Protein AF-A0A0E3WT80-F1 (afdb_monomer_lite)

pLDDT: mean 70.71, std 23.38, range [25.75, 96.94]

Organism: NCBI:txid1434110

Secondary structure (DSSP, 8-state):
-B-TTSS-BEEEEEEEE--SSGGG-EEEEEEEETTTTEEEEEEE-GGGEEE-SSSSEEEETTEEEESSEEEEEE-TTSS-EEEEEEEES------BTTB-STTGGGGGSTT-S--EEEEEEEEEEEEEEEETTEEEE-TTEEEEEEEES----PSTTSPPPPPSSS-EEEEEE--

Radius of gyration: 16.68 Å; chains: 1; bounding box: 36×35×47 Å

Foldseek 3Di:
DAAPVNLWFKKKKWWWDDDPPNVPTWTWIWMATPNVRDIDIATAHVVQWDADQPAGWIGHNPKIDHLQWIWDFGCPDPKTKTWTKGWAPFDADDCDPQQNDPCGPCVPPPDDFWDWRFGGAKTAMAIWMATPNDIDGRHRHMWGWIWGGPFPSDPPPDGTDDDPDDITMTMIGDD

Structure (mmCIF, N/CA/C/O backbone):
data_AF-A0A0E3WT80-F1
#
_entry.id   AF-A0A0E3WT80-F1
#
loop_
_atom_site.group_PDB
_atom_site.id
_atom_site.type_symbol
_atom_site.label_atom_id
_atom_site.label_alt_id
_atom_site.label_comp_id
_atom_site.label_asym_id
_atom_site.label_entity_id
_atom_site.label_seq_id
_atom_site.pdbx_PDB_ins_code
_atom_site.Cartn_x
_atom_site.Cartn_y
_atom_site.Cartn_z
_atom_site.occupancy
_atom_site.B_iso_or_equiv
_atom_site.auth_seq_id
_atom_site.auth_comp_id
_atom_site.auth_asym_id
_atom_site.auth_atom_id
_atom_site.pdbx_PDB_model_num
ATOM 1 N N . MET A 1 1 ? -9.911 -1.580 -0.836 1.00 88.44 1 MET A N 1
ATOM 2 C CA . MET A 1 1 ? -10.307 -2.555 0.201 1.00 88.44 1 MET A CA 1
ATOM 3 C C . MET A 1 1 ? -11.443 -1.990 1.027 1.00 88.44 1 MET A C 1
ATOM 5 O O . MET A 1 1 ? -11.384 -0.816 1.377 1.00 88.44 1 MET A O 1
ATOM 9 N N . VAL A 1 2 ? -12.426 -2.817 1.360 1.00 90.81 2 VAL A N 1
ATOM 10 C CA . VAL A 1 2 ? -13.570 -2.480 2.220 1.00 90.81 2 VAL A CA 1
ATOM 11 C C . VAL A 1 2 ? -13.641 -3.443 3.396 1.00 90.81 2 VAL A C 1
ATOM 13 O O . VAL A 1 2 ? -13.289 -4.613 3.248 1.00 90.81 2 VAL A O 1
ATOM 16 N N . ASP A 1 3 ? -14.081 -2.967 4.558 1.00 90.00 3 ASP A N 1
ATOM 17 C CA . ASP A 1 3 ? -14.377 -3.832 5.701 1.00 90.00 3 ASP A CA 1
ATOM 18 C C . ASP A 1 3 ? -15.660 -4.647 5.479 1.00 90.00 3 ASP A C 1
ATOM 20 O O . ASP A 1 3 ? -16.466 -4.354 4.599 1.00 90.00 3 ASP A O 1
ATOM 24 N N . ARG A 1 4 ? -15.894 -5.663 6.319 1.00 89.50 4 ARG A N 1
ATOM 25 C CA . ARG A 1 4 ? -17.093 -6.518 6.233 1.00 89.50 4 ARG A CA 1
ATOM 26 C C . ARG A 1 4 ? -18.413 -5.739 6.313 1.00 89.50 4 ARG A C 1
ATOM 28 O O . ARG A 1 4 ? -19.436 -6.219 5.837 1.00 89.50 4 ARG A O 1
ATOM 35 N N . SER A 1 5 ? -18.409 -4.588 6.985 1.00 88.56 5 SER A N 1
ATOM 36 C CA . SER A 1 5 ? -19.601 -3.753 7.150 1.00 88.56 5 SER A CA 1
ATOM 37 C C . SER A 1 5 ? -19.814 -2.744 6.020 1.00 88.56 5 SER A C 1
ATOM 39 O O . SER A 1 5 ? -20.826 -2.046 6.045 1.00 88.56 5 SER A O 1
ATOM 41 N N . GLU A 1 6 ? -18.868 -2.655 5.077 1.00 85.88 6 GLU A N 1
ATOM 42 C CA . GLU A 1 6 ? -18.814 -1.684 3.975 1.00 85.88 6 GLU A CA 1
ATOM 43 C C . GLU A 1 6 ? -18.839 -0.213 4.434 1.00 85.88 6 GLU A C 1
ATOM 45 O O . GLU A 1 6 ? -19.093 0.707 3.658 1.00 85.88 6 GLU A O 1
ATOM 50 N N . LYS A 1 7 ? -18.548 0.044 5.714 1.00 88.56 7 LYS A N 1
ATOM 51 C CA . LYS A 1 7 ? -18.511 1.396 6.292 1.00 88.56 7 LYS A CA 1
ATOM 52 C C . LYS A 1 7 ? -17.134 2.028 6.195 1.00 88.56 7 LYS A C 1
ATOM 54 O O . LYS A 1 7 ? -17.022 3.252 6.277 1.00 88.56 7 LYS A O 1
ATOM 59 N N . ASN A 1 8 ? -16.090 1.214 6.083 1.00 89.88 8 ASN A N 1
ATOM 60 C CA . ASN A 1 8 ? -14.712 1.663 5.993 1.00 89.88 8 ASN A CA 1
ATOM 61 C C . ASN A 1 8 ? -14.129 1.189 4.666 1.00 89.88 8 ASN A C 1
ATOM 63 O O . ASN A 1 8 ? -14.096 -0.008 4.390 1.00 89.88 8 ASN A O 1
ATOM 67 N N . SER A 1 9 ? -13.650 2.135 3.861 1.00 91.44 9 SER A N 1
ATOM 68 C CA . SER A 1 9 ? -13.055 1.857 2.559 1.00 91.44 9 SER A CA 1
ATOM 69 C C . SER A 1 9 ? -11.748 2.619 2.406 1.00 91.44 9 SER A C 1
ATOM 71 O O . SER A 1 9 ? -11.681 3.829 2.645 1.00 91.44 9 SER A O 1
ATOM 73 N N . TYR A 1 10 ? -10.709 1.887 2.016 1.00 92.38 10 TYR A N 1
ATOM 74 C CA . TYR A 1 10 ? -9.355 2.388 1.845 1.00 92.38 10 TYR A CA 1
ATOM 75 C C . TYR A 1 10 ? -8.802 1.975 0.486 1.00 92.38 10 TYR A C 1
ATOM 77 O O . TYR A 1 10 ? -8.914 0.813 0.084 1.00 92.38 10 TYR A O 1
ATOM 85 N N . ALA A 1 11 ? -8.137 2.905 -0.187 1.00 91.69 11 ALA A N 1
ATOM 86 C CA . ALA A 1 11 ? -7.347 2.634 -1.378 1.00 91.69 11 ALA A CA 1
ATOM 87 C C . ALA A 1 11 ? -5.884 2.985 -1.116 1.00 91.69 11 ALA A C 1
ATOM 89 O O . ALA A 1 11 ? -5.577 4.040 -0.561 1.00 91.69 11 ALA A O 1
ATOM 90 N N . VAL A 1 12 ? -4.985 2.089 -1.510 1.00 91.81 12 VAL A N 1
ATOM 91 C CA . VAL A 1 12 ? -3.542 2.255 -1.339 1.00 91.81 12 VAL A CA 1
ATOM 92 C C . VAL A 1 12 ? -2.899 2.191 -2.709 1.00 91.81 12 VAL A C 1
ATOM 94 O O . VAL A 1 12 ? -3.160 1.273 -3.473 1.00 91.81 12 VAL A O 1
ATOM 97 N N . ILE A 1 13 ? -2.088 3.179 -3.053 1.00 90.12 13 ILE A N 1
ATOM 98 C CA . ILE A 1 13 ? -1.537 3.328 -4.396 1.00 90.12 13 ILE A CA 1
ATOM 99 C C . ILE A 1 13 ? -0.031 3.561 -4.261 1.00 90.12 13 ILE A C 1
ATOM 101 O O . ILE A 1 13 ? 0.395 4.708 -4.085 1.00 90.12 13 ILE A O 1
ATOM 105 N N . PRO A 1 14 ? 0.795 2.503 -4.253 1.00 89.00 14 PRO A N 1
ATOM 106 C CA . PRO A 1 14 ? 2.230 2.657 -4.393 1.00 89.00 14 PRO A CA 1
ATOM 107 C C . PRO A 1 14 ? 2.595 2.929 -5.855 1.00 89.00 14 PRO A C 1
ATOM 109 O O . PRO A 1 14 ? 2.013 2.372 -6.783 1.00 89.00 14 PRO A O 1
ATOM 112 N N . GLY A 1 15 ? 3.588 3.777 -6.089 1.00 85.44 15 GLY A N 1
ATOM 113 C CA . GLY A 1 15 ? 3.966 4.138 -7.447 1.00 85.44 15 GLY A CA 1
ATOM 114 C C . GLY A 1 15 ? 5.297 4.856 -7.545 1.00 85.44 15 GLY A C 1
ATOM 115 O O . GLY A 1 15 ? 5.979 5.122 -6.553 1.00 85.44 15 GLY A O 1
ATOM 116 N N . VAL A 1 16 ? 5.669 5.162 -8.783 1.00 83.19 16 VAL A N 1
ATOM 117 C CA . VAL A 1 16 ? 6.871 5.917 -9.121 1.00 83.19 16 VAL A CA 1
ATOM 118 C C . VAL A 1 16 ? 6.492 7.023 -10.091 1.00 83.19 16 VAL A C 1
ATOM 120 O O . VAL A 1 16 ? 6.078 6.779 -11.226 1.00 83.19 16 VAL A O 1
ATOM 123 N N . SER A 1 17 ? 6.686 8.261 -9.656 1.00 80.69 17 SER A N 1
ATOM 124 C CA . SER A 1 17 ? 6.546 9.430 -10.509 1.00 80.69 17 SER A CA 1
ATOM 125 C C . SER A 1 17 ? 7.883 9.703 -11.186 1.00 80.69 17 SER A C 1
ATOM 127 O O . SER A 1 17 ? 8.829 10.167 -10.550 1.00 80.69 17 SER A O 1
ATOM 129 N N . THR A 1 18 ? 7.979 9.381 -12.476 1.00 73.12 18 THR A N 1
ATOM 130 C CA . THR A 1 18 ? 9.141 9.716 -13.306 1.00 73.12 18 THR A CA 1
ATOM 131 C C . THR A 1 18 ? 8.839 10.963 -14.120 1.00 73.12 18 THR A C 1
ATOM 133 O O . THR A 1 18 ? 7.952 10.953 -14.976 1.00 73.12 18 THR A O 1
ATOM 136 N N . VAL A 1 19 ? 9.594 12.029 -13.891 1.00 74.31 19 VAL A N 1
ATOM 137 C CA . VAL A 1 19 ? 9.520 13.257 -14.690 1.00 74.31 19 VAL A CA 1
ATOM 138 C C . VAL A 1 19 ? 10.822 13.438 -15.470 1.00 74.31 19 VAL A C 1
ATOM 140 O O . VAL A 1 19 ? 11.838 12.837 -15.135 1.00 74.31 19 VAL A O 1
ATOM 143 N N . LYS A 1 20 ? 10.808 14.261 -16.532 1.00 64.88 20 LYS A N 1
ATOM 144 C CA . LYS A 1 20 ? 12.000 14.499 -17.382 1.00 64.88 20 LYS A CA 1
ATOM 145 C C . LYS A 1 20 ? 13.235 14.934 -16.580 1.00 64.88 20 LYS A C 1
ATOM 147 O O . LYS A 1 20 ? 14.361 14.685 -16.991 1.00 64.88 20 LYS A O 1
ATOM 152 N N . ASP A 1 21 ? 12.998 15.590 -15.452 1.00 72.88 21 ASP A N 1
ATOM 153 C CA . ASP A 1 21 ? 14.004 15.982 -14.477 1.00 72.88 21 ASP A CA 1
ATOM 154 C C . ASP A 1 21 ? 14.197 14.855 -13.447 1.00 72.88 21 ASP A C 1
ATOM 156 O O . ASP A 1 21 ? 13.346 14.630 -12.583 1.00 72.88 21 ASP A O 1
ATOM 160 N N . GLN A 1 22 ? 15.308 14.120 -13.541 1.00 62.97 22 GLN A N 1
ATOM 161 C CA . GLN A 1 22 ? 15.566 12.971 -12.664 1.00 62.97 22 GLN A CA 1
ATOM 162 C C . GLN A 1 22 ? 15.574 13.358 -11.177 1.00 62.97 22 GLN A C 1
ATOM 164 O O . GLN A 1 22 ? 15.127 12.567 -10.354 1.00 62.97 22 GLN A O 1
ATOM 169 N N . LEU A 1 23 ? 15.964 14.593 -10.837 1.00 68.12 23 LEU A N 1
ATOM 170 C CA . LEU A 1 23 ? 15.979 15.093 -9.455 1.00 68.12 23 LEU A CA 1
ATOM 171 C C . LEU A 1 23 ? 14.578 15.322 -8.872 1.00 68.12 23 LEU A C 1
ATOM 173 O O . LEU A 1 23 ? 14.425 15.468 -7.663 1.00 68.12 23 LEU A O 1
ATOM 177 N N . LYS A 1 24 ? 13.549 15.370 -9.720 1.00 75.12 24 LYS A N 1
ATOM 178 C CA . LYS A 1 24 ? 12.143 15.499 -9.308 1.00 75.12 24 LYS A CA 1
ATOM 179 C C . LYS A 1 24 ? 11.398 14.166 -9.335 1.00 75.12 24 LYS A C 1
ATOM 181 O O . LYS A 1 24 ? 10.233 14.109 -8.929 1.00 75.12 24 LYS A O 1
ATOM 186 N N . SER A 1 25 ? 12.047 13.111 -9.822 1.00 81.81 25 SER A N 1
ATOM 187 C CA . SER A 1 25 ? 11.471 11.773 -9.810 1.00 81.81 25 SER A CA 1
ATOM 188 C C . SER A 1 25 ? 11.486 11.220 -8.390 1.00 81.81 25 SER A C 1
ATOM 190 O O . SER A 1 25 ? 12.441 11.425 -7.646 1.00 81.81 25 SER A O 1
ATOM 192 N N . HIS A 1 26 ? 10.409 10.552 -7.996 1.00 87.00 26 HIS A N 1
ATOM 193 C CA . HIS A 1 26 ? 10.254 10.033 -6.641 1.00 87.00 26 HIS A CA 1
ATOM 194 C C . HIS A 1 26 ? 9.351 8.806 -6.626 1.00 87.00 26 HIS A C 1
ATOM 196 O O . HIS A 1 26 ? 8.454 8.660 -7.462 1.00 87.00 26 HIS A O 1
ATOM 202 N N . ALA A 1 27 ? 9.583 7.933 -5.653 1.00 89.31 27 ALA A N 1
ATOM 203 C CA . ALA A 1 27 ? 8.632 6.896 -5.303 1.00 89.31 27 ALA A CA 1
ATOM 204 C C . ALA A 1 27 ? 7.568 7.488 -4.377 1.00 89.31 27 ALA A C 1
ATOM 206 O O . ALA A 1 27 ? 7.787 8.502 -3.705 1.00 89.31 27 ALA A O 1
ATOM 207 N N . PHE A 1 28 ? 6.396 6.872 -4.344 1.00 91.31 28 PHE A N 1
ATOM 208 C CA . PHE A 1 28 ? 5.338 7.310 -3.458 1.00 91.31 28 PHE A CA 1
ATOM 209 C C . PHE A 1 28 ? 4.458 6.163 -2.995 1.00 91.31 28 PHE A C 1
ATOM 211 O O . PHE A 1 28 ? 4.332 5.138 -3.661 1.00 91.31 28 PHE A O 1
ATOM 218 N N . VAL A 1 29 ? 3.806 6.386 -1.862 1.00 93.00 29 VAL A N 1
ATOM 219 C CA . VAL A 1 29 ? 2.624 5.635 -1.451 1.00 93.00 29 VAL A CA 1
ATOM 220 C C . VAL A 1 29 ? 1.523 6.653 -1.217 1.00 93.00 29 VAL A C 1
ATOM 222 O O . VAL A 1 29 ? 1.708 7.611 -0.471 1.00 93.00 29 VAL A O 1
ATOM 225 N N . MET A 1 30 ? 0.383 6.480 -1.870 1.00 92.75 30 MET A N 1
ATOM 226 C CA . MET A 1 30 ? -0.805 7.286 -1.627 1.00 92.75 30 MET A CA 1
ATOM 227 C C . MET A 1 30 ? -1.834 6.438 -0.885 1.00 92.75 30 MET A C 1
ATOM 229 O O . MET A 1 30 ? -2.096 5.302 -1.267 1.00 92.75 30 MET A O 1
ATOM 233 N N . LEU A 1 31 ? -2.416 6.990 0.174 1.00 92.44 31 LEU A N 1
ATOM 234 C CA . LEU A 1 31 ? -3.532 6.390 0.893 1.00 92.44 31 LEU A CA 1
ATOM 235 C C . LEU A 1 31 ? -4.751 7.295 0.759 1.00 92.44 31 LEU A C 1
ATOM 237 O O . LEU A 1 31 ? -4.711 8.460 1.159 1.00 92.44 31 LEU A O 1
ATOM 241 N N . LEU A 1 32 ? -5.840 6.732 0.258 1.00 91.31 32 LEU A N 1
ATOM 242 C CA . LEU A 1 32 ? -7.162 7.334 0.266 1.00 91.31 32 LEU A CA 1
ATOM 243 C C . LEU A 1 32 ? -8.021 6.623 1.310 1.00 91.31 32 LEU A C 1
ATOM 245 O O . LEU A 1 32 ? -8.189 5.407 1.262 1.00 91.31 32 LEU A O 1
ATOM 249 N N . ASP A 1 33 ? -8.580 7.395 2.230 1.00 91.06 33 ASP A N 1
ATOM 250 C CA . ASP A 1 33 ? -9.637 6.973 3.142 1.00 91.06 33 ASP A CA 1
ATOM 251 C C . ASP A 1 33 ? -10.948 7.586 2.648 1.00 91.06 33 ASP A C 1
ATOM 253 O O . ASP A 1 33 ? -11.161 8.800 2.740 1.00 91.06 33 ASP A O 1
ATOM 257 N N . ALA A 1 34 ? -11.817 6.748 2.085 1.00 87.38 34 ALA A N 1
ATOM 258 C CA . ALA A 1 34 ? -13.066 7.204 1.487 1.00 87.38 34 ALA A CA 1
ATOM 259 C C . ALA A 1 34 ? -14.073 7.679 2.544 1.00 87.38 34 ALA A C 1
ATOM 261 O O . ALA A 1 34 ? -14.858 8.587 2.276 1.00 87.38 34 ALA A O 1
ATOM 262 N N . ARG A 1 35 ? -14.029 7.114 3.758 1.00 86.31 35 ARG A N 1
ATOM 263 C CA . ARG A 1 35 ? -14.942 7.473 4.850 1.00 86.31 35 ARG A CA 1
ATOM 264 C C . ARG A 1 35 ? -14.634 8.867 5.379 1.00 86.31 35 ARG A C 1
ATOM 266 O O . ARG A 1 35 ? -15.553 9.643 5.624 1.00 86.31 35 ARG A O 1
ATOM 273 N N . SER A 1 36 ? -13.355 9.179 5.578 1.00 86.00 36 SER A N 1
ATOM 274 C CA . SER A 1 36 ? -12.933 10.503 6.050 1.00 86.00 36 SER A CA 1
ATOM 275 C C . SER A 1 36 ? -12.679 11.508 4.922 1.00 86.00 36 SER A C 1
ATOM 277 O O . SER A 1 36 ? -12.383 12.666 5.208 1.00 86.00 36 SER A O 1
ATOM 279 N N . GLN A 1 37 ? -12.802 11.083 3.658 1.00 88.25 37 GLN A N 1
ATOM 280 C CA . GLN A 1 37 ? -12.459 11.861 2.461 1.00 88.25 37 GLN A CA 1
ATOM 281 C C . GLN A 1 37 ? -11.038 12.446 2.511 1.00 88.25 37 GLN A C 1
ATOM 283 O O . GLN A 1 37 ? -10.766 13.525 1.983 1.00 88.25 37 GLN A O 1
ATOM 288 N N . LYS A 1 38 ? -10.112 11.732 3.158 1.00 90.06 38 LYS A N 1
ATOM 289 C CA . LYS A 1 38 ? -8.716 12.151 3.286 1.00 90.06 38 LYS A CA 1
ATOM 290 C C . LYS A 1 38 ? -7.852 11.404 2.287 1.00 90.06 38 LYS A C 1
ATOM 292 O O . LYS A 1 38 ? -7.845 10.175 2.255 1.00 90.06 38 LYS A O 1
ATOM 297 N N . MET A 1 39 ? -7.047 12.155 1.545 1.00 90.44 39 MET A N 1
ATOM 298 C CA . MET A 1 39 ? -5.956 11.617 0.741 1.00 90.44 39 MET A CA 1
ATOM 299 C C . MET A 1 39 ? -4.626 12.053 1.350 1.00 90.44 39 MET A C 1
ATOM 301 O O . MET A 1 39 ? -4.439 13.219 1.700 1.00 90.44 39 MET A O 1
ATOM 305 N N . ARG A 1 40 ? -3.714 11.098 1.515 1.00 92.25 40 ARG A N 1
ATOM 306 C CA . ARG A 1 40 ? -2.365 11.316 2.036 1.00 92.25 40 ARG A CA 1
ATOM 307 C C . ARG A 1 40 ? -1.353 10.791 1.036 1.00 92.25 40 ARG A C 1
ATOM 309 O O . ARG A 1 40 ? -1.491 9.672 0.550 1.00 92.25 40 ARG A O 1
ATOM 316 N N . TYR A 1 41 ? -0.348 11.607 0.742 1.00 92.44 41 TYR A N 1
ATOM 317 C CA . TYR A 1 41 ? 0.673 11.323 -0.259 1.00 92.44 41 TYR A CA 1
ATOM 318 C C . TYR A 1 41 ? 2.051 11.318 0.399 1.00 92.44 41 TYR A C 1
ATOM 320 O O . TYR A 1 41 ? 2.538 12.361 0.836 1.00 92.44 41 TYR A O 1
ATOM 328 N N . PHE A 1 42 ? 2.666 10.144 0.472 1.00 94.00 42 PHE A N 1
ATOM 329 C CA . PHE A 1 42 ? 3.955 9.917 1.117 1.00 94.00 42 PHE A CA 1
ATOM 330 C C . PHE A 1 42 ? 5.030 9.822 0.040 1.00 94.00 42 PHE A C 1
ATOM 332 O O . PHE A 1 42 ? 4.914 8.996 -0.865 1.00 94.00 42 PHE A O 1
ATOM 339 N N . ARG A 1 43 ? 6.051 10.683 0.107 1.00 92.75 43 ARG A N 1
ATOM 340 C CA . ARG A 1 43 ? 7.103 10.801 -0.916 1.00 92.75 43 ARG A CA 1
ATOM 341 C C . ARG A 1 43 ? 8.391 10.165 -0.442 1.00 92.75 43 ARG A C 1
ATOM 343 O O . ARG A 1 43 ? 8.891 10.516 0.617 1.00 92.75 43 ARG A O 1
ATOM 350 N N . TYR A 1 44 ? 8.977 9.316 -1.265 1.00 89.62 44 TYR A N 1
ATOM 351 C CA . TYR A 1 44 ? 10.214 8.612 -0.959 1.00 89.62 44 TYR A CA 1
ATOM 352 C C . TYR A 1 44 ? 11.254 8.861 -2.049 1.00 89.62 44 TYR A C 1
ATOM 354 O O . TYR A 1 44 ? 10.903 9.119 -3.207 1.00 89.62 44 TYR A O 1
ATOM 362 N N . SER A 1 45 ? 12.536 8.779 -1.685 1.00 89.75 45 SER A N 1
ATOM 363 C CA . SER A 1 45 ? 13.596 8.769 -2.693 1.00 89.75 45 SER A CA 1
ATOM 364 C C . SER A 1 45 ? 13.435 7.535 -3.582 1.00 89.75 45 SER A C 1
ATOM 366 O O . SER A 1 45 ? 12.874 6.520 -3.166 1.00 89.75 45 SER A O 1
ATOM 368 N N . LEU A 1 46 ? 13.955 7.587 -4.807 1.00 84.38 46 LEU A N 1
ATOM 369 C CA . LEU A 1 46 ? 14.060 6.381 -5.631 1.00 84.38 46 LEU A CA 1
ATOM 370 C C . LEU A 1 46 ? 14.991 5.331 -5.001 1.00 84.38 46 LEU A C 1
ATOM 372 O O . LEU A 1 46 ? 14.829 4.151 -5.282 1.00 84.38 46 LEU A O 1
ATOM 376 N N . ASP A 1 47 ? 15.903 5.731 -4.112 1.00 87.50 47 ASP A N 1
ATOM 377 C CA . ASP A 1 47 ? 16.767 4.799 -3.372 1.00 87.50 47 ASP A CA 1
ATOM 378 C C . ASP A 1 47 ? 15.999 3.978 -2.316 1.00 87.50 47 ASP A C 1
ATOM 380 O O . ASP A 1 47 ? 16.432 2.892 -1.924 1.00 87.50 47 ASP A O 1
ATOM 384 N N . ASP A 1 48 ? 14.832 4.468 -1.881 1.00 88.38 48 ASP A N 1
ATOM 385 C CA . ASP A 1 48 ? 13.941 3.784 -0.935 1.00 88.38 48 ASP A CA 1
ATOM 386 C C . ASP A 1 48 ? 12.994 2.790 -1.632 1.00 88.38 48 ASP A C 1
ATOM 388 O O . ASP A 1 48 ? 12.216 2.097 -0.970 1.00 88.38 48 ASP A O 1
ATOM 392 N N . LEU A 1 49 ? 13.028 2.736 -2.966 1.00 86.12 49 LEU A N 1
ATOM 393 C CA . LEU A 1 49 ? 12.231 1.844 -3.796 1.00 86.12 49 LEU A CA 1
ATOM 394 C C . LEU A 1 49 ? 13.024 0.574 -4.109 1.00 86.12 49 LEU A C 1
ATOM 396 O O . LEU A 1 49 ? 14.115 0.622 -4.674 1.00 86.12 49 LEU A O 1
ATOM 400 N N . LYS A 1 50 ? 12.433 -0.587 -3.836 1.00 85.25 50 LYS A N 1
ATOM 401 C CA . LYS A 1 50 ? 12.961 -1.884 -4.272 1.00 85.25 50 LYS A CA 1
ATOM 402 C C . LYS A 1 50 ? 11.845 -2.685 -4.913 1.00 85.25 50 LYS A C 1
ATOM 404 O O . LYS A 1 50 ? 10.778 -2.825 -4.330 1.00 85.25 50 LYS A O 1
ATOM 409 N N . ALA A 1 51 ? 12.095 -3.222 -6.099 1.00 80.44 51 ALA A N 1
ATOM 410 C CA . ALA A 1 51 ? 11.162 -4.101 -6.790 1.00 80.44 51 ALA A CA 1
ATOM 411 C C . ALA A 1 51 ? 11.866 -5.414 -7.136 1.00 80.44 51 ALA A C 1
ATOM 413 O O . ALA A 1 51 ? 13.039 -5.409 -7.516 1.00 80.44 51 ALA A O 1
ATOM 414 N N . SER A 1 52 ? 11.158 -6.529 -6.985 1.00 74.25 52 SER A N 1
ATOM 415 C CA . SER A 1 52 ? 11.653 -7.850 -7.376 1.00 74.25 52 SER A CA 1
ATOM 416 C C . SER A 1 52 ? 11.574 -8.038 -8.894 1.00 74.25 52 SER A C 1
ATOM 418 O O . SER A 1 52 ? 10.657 -7.549 -9.552 1.00 74.25 52 SER A O 1
ATOM 420 N N . ASP A 1 53 ? 12.544 -8.757 -9.454 1.00 68.12 53 ASP A N 1
ATOM 421 C CA . ASP A 1 53 ? 12.616 -9.124 -10.873 1.00 68.12 53 ASP A CA 1
ATOM 422 C C . ASP A 1 53 ? 11.895 -10.448 -11.188 1.00 68.12 53 ASP A C 1
ATOM 424 O O . ASP A 1 53 ? 11.701 -10.791 -12.354 1.00 68.12 53 ASP A O 1
ATOM 428 N N . ARG A 1 54 ? 11.504 -11.204 -10.153 1.00 66.88 54 ARG A N 1
ATOM 429 C CA . ARG A 1 54 ? 10.976 -12.576 -10.266 1.00 66.88 54 ARG A CA 1
ATOM 430 C C . ARG A 1 54 ? 9.495 -12.713 -9.956 1.00 66.88 54 ARG A C 1
ATOM 432 O O . ARG A 1 54 ? 8.833 -13.578 -10.521 1.00 66.88 54 ARG A O 1
ATOM 439 N N . LYS A 1 55 ? 8.990 -11.915 -9.021 1.00 71.12 55 LYS A N 1
ATOM 440 C CA . LYS A 1 55 ? 7.590 -11.919 -8.582 1.00 71.12 55 LYS A CA 1
ATOM 441 C C . LYS A 1 55 ? 7.147 -10.499 -8.277 1.00 71.12 55 LYS A C 1
ATOM 443 O O . LYS A 1 55 ? 7.984 -9.623 -8.086 1.00 71.12 55 LYS A O 1
ATOM 448 N N . PHE A 1 56 ? 5.837 -10.274 -8.235 1.00 72.00 56 PHE A N 1
ATOM 449 C CA . PHE A 1 56 ? 5.300 -8.979 -7.841 1.00 72.00 56 PHE A CA 1
ATOM 450 C C . PHE A 1 56 ? 5.548 -8.748 -6.346 1.00 72.00 56 PHE A C 1
ATOM 452 O O . PHE A 1 56 ? 4.792 -9.200 -5.488 1.00 72.00 56 PHE A O 1
ATOM 459 N N . GLU A 1 57 ? 6.652 -8.068 -6.058 1.00 82.25 57 GLU A N 1
ATOM 460 C CA . GLU A 1 57 ? 7.028 -7.581 -4.739 1.00 82.25 57 GLU A CA 1
ATOM 461 C C . GLU A 1 57 ? 7.618 -6.187 -4.883 1.00 82.25 57 GLU A C 1
ATOM 463 O O . GLU A 1 57 ? 8.518 -5.958 -5.698 1.00 82.25 57 GLU A O 1
ATOM 468 N N . LEU A 1 58 ? 7.106 -5.269 -4.076 1.00 85.31 58 LEU A N 1
ATOM 469 C CA . LEU A 1 58 ? 7.470 -3.866 -4.090 1.00 85.31 58 LEU A CA 1
ATOM 470 C C . LEU A 1 58 ? 7.673 -3.394 -2.653 1.00 85.31 58 LEU A C 1
ATOM 472 O O . LEU A 1 58 ? 6.797 -3.552 -1.809 1.00 85.31 58 LEU A O 1
ATOM 476 N N . THR A 1 59 ? 8.814 -2.782 -2.380 1.00 90.56 59 THR A N 1
ATOM 477 C CA . THR A 1 59 ? 9.105 -2.088 -1.128 1.00 90.56 59 THR A CA 1
ATOM 478 C C . THR A 1 59 ? 9.281 -0.608 -1.430 1.00 90.56 59 THR A C 1
ATOM 480 O O . THR A 1 59 ? 10.028 -0.255 -2.341 1.00 90.56 59 THR A O 1
ATOM 483 N N . ILE A 1 60 ? 8.606 0.250 -0.669 1.00 92.12 60 ILE A N 1
ATOM 484 C CA . ILE A 1 60 ? 8.789 1.705 -0.705 1.00 92.12 60 ILE A CA 1
ATOM 485 C C . ILE A 1 60 ? 8.951 2.182 0.734 1.00 92.12 60 ILE A C 1
ATOM 487 O O . ILE A 1 60 ? 8.009 2.114 1.530 1.00 92.12 60 ILE A O 1
ATOM 491 N N . GLY A 1 61 ? 10.155 2.635 1.079 1.00 93.38 61 GLY A N 1
ATOM 492 C CA . GLY A 1 61 ? 10.502 2.974 2.456 1.00 93.38 61 GLY A CA 1
ATOM 493 C C . GLY A 1 61 ? 10.269 1.783 3.393 1.00 93.38 61 GLY A C 1
ATOM 494 O O . GLY A 1 61 ? 10.812 0.701 3.178 1.00 93.38 61 GLY A O 1
ATOM 495 N N . GLY A 1 62 ? 9.438 1.973 4.423 1.00 94.06 62 GLY A N 1
ATOM 496 C CA . GLY A 1 62 ? 9.052 0.920 5.373 1.00 94.06 62 GLY A CA 1
ATOM 497 C C . GLY A 1 62 ? 7.857 0.056 4.946 1.00 94.06 62 GLY A C 1
ATOM 498 O O . GLY A 1 62 ? 7.462 -0.833 5.699 1.00 94.06 62 GLY A O 1
ATOM 499 N N . SER A 1 63 ? 7.256 0.315 3.780 1.00 96.12 63 SER A N 1
ATOM 500 C CA . SER A 1 63 ? 6.063 -0.394 3.300 1.00 96.12 63 SER A CA 1
ATOM 501 C C . SER A 1 63 ? 6.419 -1.481 2.285 1.00 96.12 63 SER A C 1
ATOM 503 O O . SER A 1 63 ? 7.336 -1.311 1.484 1.00 96.12 63 SER A O 1
ATOM 505 N N . PHE A 1 64 ? 5.675 -2.584 2.293 1.00 94.19 64 PHE A N 1
ATOM 506 C CA . PHE A 1 64 ? 5.842 -3.745 1.421 1.00 94.19 64 PHE A CA 1
ATOM 507 C C . PHE A 1 64 ? 4.508 -4.149 0.791 1.00 94.19 64 PHE A C 1
ATOM 509 O O . PHE A 1 64 ? 3.484 -4.183 1.470 1.00 94.19 64 PHE A O 1
ATOM 516 N N . PHE A 1 65 ? 4.535 -4.513 -0.486 1.00 88.50 65 PHE A N 1
ATOM 517 C CA . PHE A 1 65 ? 3.373 -4.901 -1.276 1.00 88.50 65 PHE A CA 1
ATOM 518 C C . PHE A 1 65 ? 3.686 -6.166 -2.067 1.00 88.50 65 PHE A C 1
ATOM 520 O O . PHE A 1 65 ? 4.745 -6.259 -2.691 1.00 88.50 65 PHE A O 1
ATOM 527 N N . SER A 1 66 ? 2.756 -7.114 -2.081 1.00 85.06 66 SER A N 1
ATOM 528 C CA . SER A 1 66 ? 2.817 -8.312 -2.914 1.00 85.06 66 SER A CA 1
ATOM 529 C C . SER A 1 66 ? 1.418 -8.748 -3.356 1.00 85.06 66 SER A C 1
ATOM 531 O O . SER A 1 66 ? 0.414 -8.115 -3.026 1.00 85.06 66 SER A O 1
ATOM 533 N N . THR A 1 67 ? 1.338 -9.843 -4.114 1.00 79.19 67 THR A N 1
ATOM 534 C CA . THR A 1 67 ? 0.060 -10.487 -4.460 1.00 79.19 67 THR A CA 1
ATOM 535 C C . THR A 1 67 ? -0.613 -11.160 -3.269 1.00 79.19 67 THR A C 1
ATOM 537 O O . THR A 1 67 ? -1.806 -11.431 -3.336 1.00 79.19 67 THR A O 1
ATOM 540 N N . ASP A 1 68 ? 0.128 -11.420 -2.191 1.00 84.69 68 ASP A N 1
ATOM 541 C CA . ASP A 1 68 ? -0.358 -12.168 -1.024 1.00 84.69 68 ASP A CA 1
ATOM 542 C C . ASP A 1 68 ? -0.771 -11.241 0.127 1.00 84.69 68 ASP A C 1
ATOM 544 O O . ASP A 1 68 ? -1.375 -11.677 1.108 1.00 84.69 68 ASP A O 1
ATOM 548 N N . GLY A 1 69 ? -0.430 -9.955 0.045 1.00 89.38 69 GLY A N 1
ATOM 549 C CA . GLY A 1 69 ? -0.756 -8.988 1.079 1.00 89.38 69 GLY A CA 1
ATOM 550 C C . GLY A 1 69 ? 0.030 -7.693 0.963 1.00 89.38 69 GLY A C 1
ATOM 551 O O . GLY A 1 69 ? 0.777 -7.449 0.016 1.00 89.38 69 GLY A O 1
ATOM 552 N N . MET A 1 70 ? -0.108 -6.864 1.990 1.00 93.75 70 MET A N 1
ATOM 553 C CA . MET A 1 70 ? 0.735 -5.696 2.173 1.00 93.75 70 MET A CA 1
ATOM 554 C C . MET A 1 70 ? 0.977 -5.370 3.641 1.00 93.75 70 MET A C 1
ATOM 556 O O . MET A 1 70 ? 0.184 -5.682 4.536 1.00 93.75 70 MET A O 1
ATOM 560 N N . ILE A 1 71 ? 2.089 -4.685 3.861 1.00 96.69 71 ILE A N 1
ATOM 561 C CA . ILE A 1 71 ? 2.469 -4.069 5.120 1.00 96.69 71 ILE A CA 1
ATOM 562 C C . ILE A 1 71 ? 2.678 -2.590 4.828 1.00 96.69 71 ILE A C 1
ATOM 564 O O . ILE A 1 71 ? 3.480 -2.240 3.966 1.00 96.69 71 ILE A O 1
ATOM 568 N N . LEU A 1 72 ? 1.977 -1.721 5.545 1.00 96.44 72 LEU A N 1
ATOM 569 C CA . LEU A 1 72 ? 2.206 -0.284 5.478 1.00 96.44 72 LEU A CA 1
ATOM 570 C C . LEU A 1 72 ? 2.940 0.168 6.725 1.00 96.44 72 LEU A C 1
ATOM 572 O O . LEU A 1 72 ? 2.533 -0.160 7.839 1.00 96.44 72 LEU A O 1
ATOM 576 N N . ASN A 1 73 ? 3.990 0.948 6.508 1.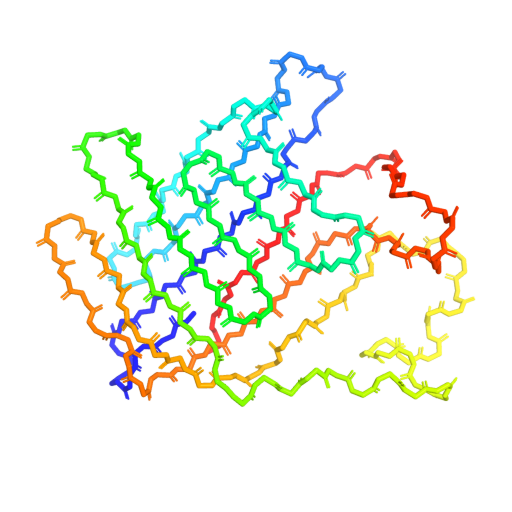00 96.12 73 ASN A N 1
ATOM 577 C CA . ASN A 1 73 ? 4.599 1.784 7.524 1.00 96.12 73 ASN A CA 1
ATOM 578 C C . ASN A 1 73 ? 4.887 3.161 6.908 1.00 96.12 73 ASN A C 1
ATOM 580 O O . ASN A 1 73 ? 5.853 3.336 6.157 1.00 96.12 73 ASN A O 1
ATOM 584 N N . LEU A 1 74 ? 3.986 4.111 7.161 1.00 94.44 74 LEU A N 1
ATOM 585 C CA . LEU A 1 74 ? 3.974 5.445 6.567 1.00 94.44 74 LEU A CA 1
ATOM 586 C C . LEU A 1 74 ? 4.098 6.486 7.684 1.00 94.44 74 LEU A C 1
ATOM 588 O O . LEU A 1 74 ? 3.112 6.847 8.317 1.00 94.44 74 LEU A O 1
ATOM 592 N N . GLU A 1 75 ? 5.316 6.959 7.940 1.00 89.25 75 GLU A N 1
ATOM 593 C CA . GLU A 1 75 ? 5.628 7.791 9.117 1.00 89.25 75 GLU A CA 1
ATOM 594 C C . GLU A 1 75 ? 5.714 9.302 8.811 1.00 89.25 75 GLU A C 1
ATOM 596 O O . GLU A 1 75 ? 5.868 10.123 9.716 1.00 89.25 75 GLU A O 1
ATOM 601 N N . GLN A 1 76 ? 5.614 9.711 7.541 1.00 84.06 76 GLN A N 1
ATOM 602 C CA . GLN A 1 76 ? 5.766 11.124 7.167 1.00 84.06 76 GLN A CA 1
ATOM 603 C C . GLN A 1 76 ? 4.526 11.946 7.544 1.00 84.06 76 GLN A C 1
ATOM 605 O O . GLN A 1 76 ? 3.396 11.524 7.323 1.00 84.06 76 GLN A O 1
ATOM 610 N N . GLY A 1 77 ? 4.726 13.166 8.052 1.00 73.12 77 GLY A N 1
ATOM 611 C CA . GLY A 1 77 ? 3.621 14.095 8.329 1.00 73.12 77 GLY A CA 1
ATOM 612 C C . GLY A 1 77 ? 3.009 13.993 9.731 1.00 73.12 77 GLY A C 1
ATOM 613 O O . GLY A 1 77 ? 1.913 14.501 9.946 1.00 73.12 77 GLY A O 1
ATOM 614 N N . GLY A 1 78 ? 3.707 13.373 10.689 1.00 79.38 78 GLY A N 1
ATOM 615 C CA . GLY A 1 78 ? 3.413 13.467 12.128 1.00 79.38 78 GLY A CA 1
ATOM 616 C C . GLY A 1 78 ? 2.357 12.496 12.664 1.00 79.38 78 GLY A C 1
ATOM 617 O O . GLY A 1 78 ? 2.379 12.194 13.852 1.00 79.38 78 GLY A O 1
ATOM 618 N N . ASN A 1 79 ? 1.499 11.950 11.799 1.00 84.44 79 ASN A N 1
ATOM 619 C CA . ASN A 1 79 ? 0.541 10.902 12.149 1.00 84.44 79 ASN A CA 1
ATOM 620 C C . ASN A 1 79 ? 0.899 9.616 11.395 1.00 84.44 79 ASN A C 1
ATOM 622 O O . ASN A 1 79 ? 0.529 9.496 10.220 1.00 84.44 79 ASN A O 1
ATOM 626 N N . PRO A 1 80 ? 1.616 8.674 12.030 1.00 91.31 80 PRO A N 1
ATOM 627 C CA . PRO A 1 80 ? 2.013 7.447 11.366 1.00 91.31 80 PRO A CA 1
ATOM 628 C C . PRO A 1 80 ? 0.787 6.614 10.996 1.00 91.31 80 PRO A C 1
ATOM 630 O O . PRO A 1 80 ? -0.211 6.577 11.720 1.00 91.31 80 PRO A O 1
ATOM 633 N N . ILE A 1 81 ? 0.876 5.941 9.856 1.00 94.94 81 ILE A N 1
ATOM 634 C CA . ILE A 1 81 ? -0.120 4.977 9.405 1.00 94.94 81 ILE A CA 1
ATOM 635 C C . ILE A 1 81 ? 0.557 3.631 9.293 1.00 94.94 81 ILE A C 1
ATOM 637 O O . ILE A 1 81 ? 1.559 3.486 8.588 1.00 94.94 81 ILE A O 1
ATOM 641 N N . THR A 1 82 ? -0.031 2.641 9.949 1.00 96.75 82 THR A N 1
ATOM 642 C CA . THR A 1 82 ? 0.418 1.260 9.836 1.00 96.75 82 THR A CA 1
ATOM 643 C C . THR A 1 82 ? -0.712 0.384 9.339 1.00 96.75 82 THR A C 1
ATOM 645 O O . THR A 1 82 ? -1.881 0.622 9.624 1.00 96.75 82 THR A O 1
ATOM 648 N N . ALA A 1 83 ? -0.389 -0.630 8.551 1.00 95.88 83 ALA A N 1
ATOM 649 C CA . ALA A 1 83 ? -1.367 -1.624 8.145 1.00 95.88 83 ALA A CA 1
ATOM 650 C C . ALA A 1 83 ? -0.685 -2.969 7.975 1.00 95.88 83 ALA A C 1
ATOM 652 O O . ALA A 1 83 ? 0.475 -3.046 7.572 1.00 95.88 83 ALA A O 1
ATOM 653 N N . ARG A 1 84 ? -1.427 -4.036 8.242 1.00 96.94 84 ARG A N 1
ATOM 654 C CA . ARG A 1 84 ? -1.020 -5.389 7.889 1.00 96.94 84 ARG A CA 1
ATOM 655 C C . ARG A 1 84 ? -2.236 -6.098 7.353 1.00 96.94 84 ARG A C 1
ATOM 657 O O . ARG A 1 84 ? -3.184 -6.319 8.101 1.00 96.94 84 ARG A O 1
ATOM 664 N N . ILE A 1 85 ? -2.194 -6.426 6.071 1.00 93.94 85 ILE A N 1
ATOM 665 C CA . ILE A 1 85 ? -3.314 -7.018 5.355 1.00 93.94 85 ILE A CA 1
ATOM 666 C C . ILE A 1 85 ? -2.790 -8.220 4.588 1.00 93.94 85 ILE A C 1
ATOM 668 O O . ILE A 1 85 ? -1.788 -8.125 3.886 1.00 93.94 85 ILE A O 1
ATOM 672 N N . SER A 1 86 ? -3.448 -9.356 4.763 1.00 91.69 86 SER A N 1
ATOM 673 C CA . SER A 1 86 ? -3.210 -10.571 3.990 1.00 91.69 86 SER A CA 1
ATOM 674 C C . SER A 1 86 ? -4.375 -10.766 3.035 1.00 91.69 86 SER A C 1
ATOM 676 O O . SER A 1 86 ? -5.531 -10.562 3.413 1.00 91.69 86 SER A O 1
ATOM 678 N N . PHE A 1 87 ? -4.066 -11.152 1.808 1.00 87.00 87 PHE A N 1
ATOM 679 C CA . PHE A 1 87 ? -5.045 -11.460 0.782 1.00 87.00 87 PHE A CA 1
ATOM 680 C C . PHE A 1 87 ? -5.250 -12.976 0.751 1.00 87.00 87 PHE A C 1
ATOM 682 O O . PHE A 1 87 ? -4.296 -13.754 0.694 1.00 87.00 87 PHE A O 1
ATOM 689 N N . ARG A 1 88 ? -6.505 -13.403 0.856 1.00 78.94 88 ARG A N 1
ATOM 690 C CA . ARG A 1 88 ? -6.936 -14.802 0.817 1.00 78.94 88 ARG A CA 1
ATOM 691 C C . ARG A 1 88 ? -7.783 -15.029 -0.421 1.00 78.94 88 ARG A C 1
ATOM 693 O O . ARG A 1 88 ? -8.445 -14.108 -0.893 1.00 78.94 88 ARG A O 1
ATOM 700 N N . ASP A 1 89 ? -7.752 -16.258 -0.924 1.00 65.25 89 ASP A N 1
ATOM 701 C CA . ASP A 1 89 ? -8.501 -16.655 -2.118 1.00 65.25 89 ASP A CA 1
ATOM 702 C C . ASP A 1 89 ? -8.208 -15.736 -3.310 1.00 65.25 89 ASP A C 1
ATOM 704 O O . ASP A 1 89 ? -9.099 -15.326 -4.049 1.00 65.25 89 ASP A O 1
ATOM 708 N N . THR A 1 90 ? -6.937 -15.365 -3.481 1.00 59.81 90 THR A N 1
ATOM 709 C CA . THR A 1 90 ? -6.505 -14.627 -4.659 1.00 59.81 90 THR A CA 1
ATOM 710 C C . THR A 1 90 ? -6.667 -15.543 -5.864 1.00 59.81 90 THR A C 1
ATOM 712 O O . THR A 1 90 ? -5.970 -16.545 -6.005 1.00 59.81 90 THR A O 1
ATOM 715 N N . TYR A 1 91 ? -7.631 -15.222 -6.726 1.00 53.22 91 TYR A N 1
ATOM 716 C CA . TYR A 1 91 ? -7.799 -15.876 -8.017 1.00 53.22 91 TYR A CA 1
ATOM 717 C C . TYR A 1 91 ? -6.949 -15.115 -9.039 1.00 53.22 91 TYR A C 1
ATOM 719 O O . TYR A 1 91 ? -7.418 -14.106 -9.575 1.00 53.22 91 TYR A O 1
ATOM 727 N N . PRO A 1 92 ? -5.693 -15.532 -9.309 1.00 50.81 92 PRO A N 1
ATOM 728 C CA . PRO A 1 92 ? -4.948 -14.953 -10.413 1.00 50.81 92 PRO A CA 1
ATOM 729 C C . PRO A 1 92 ? -5.751 -15.185 -11.692 1.00 50.81 92 PRO A C 1
ATOM 731 O O . PRO A 1 92 ? -6.262 -16.285 -11.922 1.00 50.81 92 PRO A O 1
ATOM 734 N N . TRP A 1 93 ? -5.884 -14.148 -12.517 1.00 43.09 93 TRP A N 1
ATOM 735 C CA . TRP A 1 93 ? -6.583 -14.276 -13.790 1.00 43.09 93 TRP A CA 1
ATOM 736 C C . TRP A 1 93 ? -5.955 -15.426 -14.595 1.00 43.09 93 TRP A C 1
ATOM 738 O O . TRP A 1 93 ? -4.735 -15.415 -14.798 1.00 43.09 93 TRP A O 1
ATOM 748 N N . PRO A 1 94 ? -6.730 -16.433 -15.045 1.00 37.66 94 PRO A N 1
ATOM 749 C CA . PRO A 1 94 ? -6.167 -17.560 -15.768 1.00 37.66 94 PRO A CA 1
ATOM 750 C C . PRO A 1 94 ? -5.631 -17.067 -17.112 1.00 37.66 94 PRO A C 1
ATOM 752 O O . PRO A 1 94 ? -6.379 -16.817 -18.056 1.00 3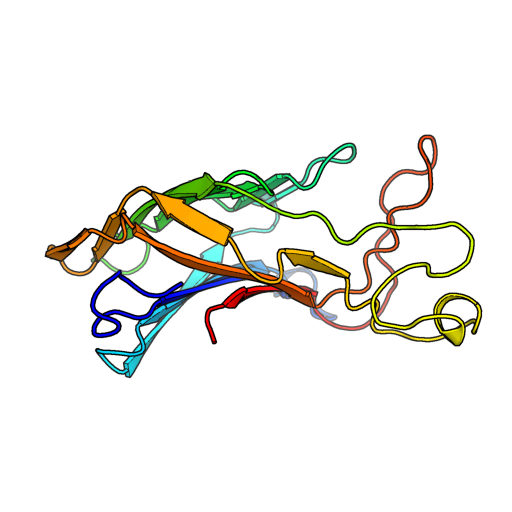7.66 94 PRO A O 1
ATOM 755 N N . VAL A 1 95 ? -4.311 -16.925 -17.204 1.00 40.16 95 VAL A N 1
ATOM 756 C CA . VAL A 1 95 ? -3.624 -16.717 -18.476 1.00 40.16 95 VAL A CA 1
ATOM 757 C C . VAL A 1 95 ? -3.668 -18.033 -19.247 1.00 40.16 95 VAL A C 1
ATOM 759 O O . VAL A 1 95 ? -2.898 -18.956 -18.997 1.00 40.16 95 VAL A O 1
ATOM 762 N N . THR A 1 96 ? -4.615 -18.160 -20.174 1.00 42.12 96 THR A N 1
ATOM 763 C CA . THR A 1 96 ? -4.583 -19.241 -21.168 1.00 42.12 96 T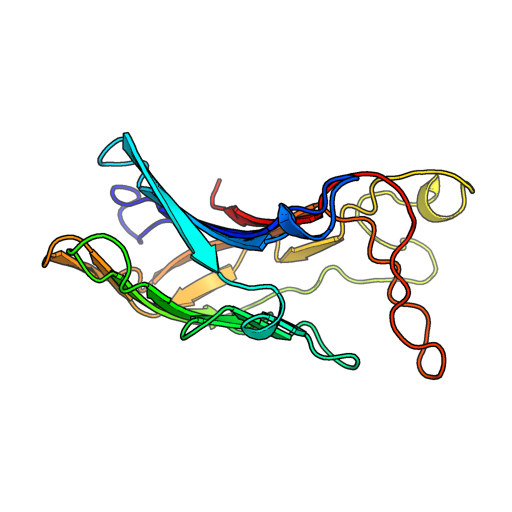HR A CA 1
ATOM 764 C C . THR A 1 96 ? -3.935 -18.714 -22.443 1.00 42.12 96 THR A C 1
ATOM 766 O O . THR A 1 96 ? -4.055 -17.534 -22.769 1.00 42.12 96 THR A O 1
ATOM 769 N N . LEU A 1 97 ? -3.260 -19.587 -23.198 1.00 42.62 97 LEU A N 1
ATOM 770 C CA . LEU A 1 97 ? -2.625 -19.250 -24.486 1.00 42.62 97 LEU A CA 1
ATOM 771 C C . LEU A 1 97 ? -3.598 -18.603 -25.493 1.00 42.62 97 LEU A C 1
ATOM 773 O O . LEU A 1 97 ? -3.174 -17.896 -26.400 1.00 42.62 97 LEU A O 1
ATOM 777 N N . LEU A 1 98 ? -4.900 -18.836 -25.313 1.00 42.41 98 LEU A N 1
ATOM 778 C CA . LEU A 1 98 ? -5.983 -18.331 -26.154 1.00 42.41 98 LEU A CA 1
ATOM 779 C C . LEU A 1 98 ? -6.711 -17.119 -25.536 1.00 42.41 98 LEU A C 1
ATOM 781 O O . LEU A 1 98 ? -7.637 -16.588 -26.142 1.00 42.41 98 LEU A O 1
ATOM 785 N N . SER A 1 99 ? -6.330 -16.672 -24.336 1.00 43.66 99 SER A N 1
ATOM 786 C CA . SER A 1 99 ? -6.891 -15.494 -23.657 1.00 43.66 99 SER A CA 1
ATOM 787 C C . SER A 1 99 ? -5.857 -14.899 -22.685 1.00 43.66 99 SER A C 1
ATOM 789 O O . SER A 1 99 ? -5.888 -15.195 -21.487 1.00 43.66 99 SER A O 1
ATOM 791 N N . PRO A 1 100 ? -4.916 -14.073 -23.180 1.00 40.97 100 PRO A N 1
ATOM 792 C CA . PRO A 1 100 ? -3.803 -13.526 -22.403 1.00 40.97 100 PRO A CA 1
ATOM 793 C C . PRO A 1 100 ? -4.243 -12.312 -21.558 1.00 40.97 100 PRO A C 1
ATOM 795 O O . PRO A 1 100 ? -3.662 -11.234 -21.646 1.00 40.97 100 PRO A O 1
ATOM 798 N N . GLY A 1 101 ? -5.294 -12.475 -20.749 1.00 46.03 101 GLY A N 1
ATOM 799 C CA . GLY A 1 101 ? -5.836 -11.427 -19.874 1.00 46.03 101 GLY A CA 1
ATOM 800 C C . GLY A 1 101 ? -7.151 -10.799 -20.353 1.00 46.03 101 GLY A C 1
ATOM 801 O O . GLY A 1 101 ? -7.727 -11.205 -21.362 1.00 46.03 101 GLY A O 1
ATOM 802 N N . VAL A 1 102 ? -7.614 -9.781 -19.617 1.00 42.09 102 VAL A N 1
ATOM 803 C CA . VAL A 1 102 ? -8.866 -9.017 -19.844 1.00 42.09 102 VAL A CA 1
ATOM 804 C C . VAL A 1 102 ? -8.944 -8.363 -21.230 1.00 42.09 102 VAL A C 1
ATOM 806 O O . VAL A 1 102 ? -10.029 -8.117 -21.746 1.00 42.09 102 VAL A O 1
ATOM 809 N N . MET A 1 103 ? -7.798 -8.153 -21.876 1.00 40.66 103 MET A N 1
ATOM 810 C CA . MET A 1 103 ? -7.703 -7.555 -23.209 1.00 40.66 103 MET A CA 1
ATOM 811 C C . MET A 1 103 ? -7.902 -8.564 -24.358 1.00 40.66 103 MET A C 1
ATOM 813 O O . MET A 1 103 ? -8.000 -8.164 -25.518 1.00 40.66 103 MET A O 1
ATOM 817 N N . GLY A 1 104 ? -7.961 -9.874 -24.086 1.00 49.03 104 GLY A N 1
ATOM 818 C CA . GLY A 1 104 ? -8.118 -10.894 -25.129 1.00 49.03 104 GLY A CA 1
ATOM 819 C C . GLY A 1 104 ? -7.065 -10.773 -26.246 1.00 49.03 104 GLY A C 1
ATOM 820 O O . GLY A 1 104 ? -5.883 -10.552 -25.992 1.00 49.03 104 GLY A O 1
ATOM 821 N N . TRP A 1 105 ? -7.488 -10.901 -27.505 1.00 39.12 105 TRP A N 1
ATOM 822 C CA . TRP A 1 105 ? -6.633 -10.809 -28.700 1.00 39.12 105 TRP A CA 1
ATOM 823 C C . TRP A 1 105 ? -5.903 -9.461 -28.884 1.00 39.12 105 TRP A C 1
ATOM 825 O O . TRP A 1 105 ? -4.933 -9.397 -29.640 1.00 39.12 105 TRP A O 1
ATOM 835 N N . TYR A 1 106 ? -6.297 -8.401 -28.167 1.00 43.97 106 TYR A N 1
ATOM 836 C CA . TYR A 1 106 ? -5.603 -7.110 -28.218 1.00 43.97 106 TYR A CA 1
ATOM 837 C C . TYR A 1 106 ? -4.197 -7.142 -27.603 1.00 43.97 106 TYR A C 1
ATOM 839 O O . TYR A 1 106 ? -3.399 -6.252 -27.888 1.00 43.97 106 TYR A O 1
ATOM 847 N N . ALA A 1 107 ? -3.843 -8.180 -26.836 1.00 43.75 107 ALA A N 1
ATOM 848 C CA . ALA A 1 107 ? -2.472 -8.380 -26.356 1.00 43.75 107 ALA A CA 1
ATOM 849 C C . ALA A 1 107 ? -1.441 -8.585 -27.487 1.00 43.75 107 ALA A C 1
ATOM 851 O O . ALA A 1 107 ? -0.240 -8.486 -27.249 1.00 43.75 107 ALA A O 1
ATOM 852 N N . PHE A 1 108 ? -1.894 -8.871 -28.714 1.00 46.38 108 PHE A N 1
ATOM 853 C CA . PHE A 1 108 ? -1.031 -9.077 -29.880 1.00 46.38 108 PHE A CA 1
ATOM 854 C C . PHE A 1 108 ? -0.873 -7.828 -30.761 1.00 46.38 108 PHE A C 1
ATOM 856 O O . PHE A 1 108 ? -0.174 -7.892 -31.772 1.00 46.38 108 PHE A O 1
ATOM 863 N N . VAL A 1 109 ? -1.494 -6.696 -30.405 1.00 42.34 109 VAL A N 1
ATOM 864 C CA . VAL A 1 109 ? -1.356 -5.437 -31.152 1.00 42.34 109 VAL A CA 1
ATOM 865 C C . VAL A 1 109 ? -0.110 -4.679 -30.661 1.00 42.34 109 VAL A C 1
ATOM 867 O O . VAL A 1 109 ? -0.073 -4.258 -29.502 1.00 42.34 109 VAL A O 1
ATOM 870 N N . PRO A 1 110 ? 0.925 -4.476 -31.502 1.00 37.22 110 PRO A N 1
ATOM 871 C CA . PRO A 1 110 ? 2.121 -3.732 -31.113 1.00 37.22 110 PRO A CA 1
ATOM 872 C C . PRO A 1 110 ? 1.789 -2.252 -30.879 1.00 37.22 110 PRO A C 1
ATOM 874 O O . PRO A 1 110 ? 1.161 -1.626 -31.729 1.00 37.22 110 PRO A O 1
ATOM 877 N N . GLY A 1 111 ? 2.256 -1.677 -29.765 1.00 40.81 111 GLY A N 1
ATOM 878 C CA . GLY A 1 111 ? 2.161 -0.232 -29.507 1.00 40.81 111 GLY A CA 1
ATOM 879 C C . GLY A 1 111 ? 1.040 0.225 -28.568 1.00 40.81 111 GLY A C 1
ATOM 880 O O . GLY A 1 111 ? 0.737 1.413 -28.548 1.00 40.81 111 GLY A O 1
ATOM 881 N N . MET A 1 112 ? 0.432 -0.667 -27.778 1.00 32.66 112 MET A N 1
ATOM 882 C CA . MET A 1 112 ? -0.479 -0.245 -26.706 1.00 32.66 112 MET A CA 1
ATOM 883 C C . MET A 1 112 ? 0.278 0.025 -25.399 1.00 32.66 112 MET A C 1
ATOM 885 O O . MET A 1 112 ? 0.962 -0.845 -24.863 1.00 32.66 112 MET A O 1
ATOM 889 N N . GLU A 1 113 ? 0.143 1.250 -24.891 1.00 29.58 113 GLU A N 1
ATOM 890 C CA . GLU A 1 113 ? 0.893 1.804 -23.752 1.00 29.58 113 GLU A CA 1
ATOM 891 C C . GLU A 1 113 ? 0.300 1.442 -22.376 1.00 29.58 113 GLU A C 1
ATOM 893 O O . GLU A 1 113 ? 0.836 1.833 -21.341 1.00 29.58 113 GLU A O 1
ATOM 898 N N . CYS A 1 114 ? -0.780 0.659 -22.332 1.00 37.47 114 CYS A N 1
ATOM 899 C CA . CYS A 1 114 ? -1.447 0.271 -21.091 1.00 37.47 114 CYS A CA 1
ATOM 900 C C . CYS A 1 114 ? -1.688 -1.240 -21.061 1.00 37.47 114 CYS A C 1
ATOM 902 O O . CYS A 1 114 ? -2.706 -1.738 -21.537 1.00 37.47 114 CYS A O 1
ATOM 904 N N . TYR A 1 115 ? -0.743 -1.983 -20.487 1.00 39.00 115 TYR A N 1
ATOM 905 C CA . TYR A 1 115 ? -1.024 -3.340 -20.030 1.00 39.00 115 TYR A CA 1
ATOM 906 C C . TYR A 1 115 ? -1.798 -3.235 -18.712 1.00 39.00 115 TYR A C 1
ATOM 908 O O . TYR A 1 115 ? -1.202 -3.010 -17.663 1.00 39.00 115 TYR A O 1
ATOM 916 N N . HIS A 1 116 ? -3.124 -3.371 -18.762 1.00 45.22 116 HIS A N 1
ATOM 917 C CA . HIS A 1 116 ? -3.962 -3.514 -17.569 1.00 45.22 116 HIS A CA 1
ATOM 918 C C . HIS A 1 116 ? -3.804 -4.933 -17.026 1.00 45.22 116 HIS A C 1
ATOM 920 O O . HIS A 1 116 ? -4.552 -5.857 -17.357 1.00 45.22 116 HIS A O 1
ATOM 926 N N . GLY A 1 117 ? -2.748 -5.132 -16.243 1.00 45.56 117 GLY A N 1
ATOM 927 C CA . GLY A 1 117 ? -2.566 -6.359 -15.489 1.00 45.56 117 GLY A CA 1
ATOM 928 C C . GLY A 1 117 ? -3.487 -6.329 -14.280 1.00 45.56 117 GLY A C 1
ATOM 929 O O . GLY A 1 117 ? -3.072 -5.873 -13.218 1.00 45.56 117 GLY A O 1
ATOM 930 N N . ILE A 1 118 ? -4.725 -6.808 -14.415 1.00 49.84 118 ILE A N 1
ATOM 931 C CA . ILE A 1 118 ? -5.538 -7.074 -13.227 1.00 49.84 118 ILE A CA 1
ATOM 932 C C . ILE A 1 118 ? -4.888 -8.243 -12.487 1.00 49.84 118 ILE A C 1
ATOM 934 O O . ILE A 1 118 ? -4.844 -9.365 -12.993 1.00 49.84 118 ILE A O 1
ATOM 938 N N . LEU A 1 119 ? -4.334 -7.962 -11.308 1.00 56.38 119 LEU A N 1
ATOM 939 C CA . LEU A 1 119 ? -3.616 -8.948 -10.500 1.00 56.38 119 LEU A CA 1
ATOM 940 C C . LEU A 1 119 ? -4.594 -9.792 -9.675 1.00 56.38 119 LEU A C 1
ATOM 942 O O . LEU A 1 119 ? -4.374 -10.989 -9.505 1.00 56.38 119 LEU A O 1
ATOM 946 N N . SER A 1 120 ? -5.682 -9.189 -9.190 1.00 53.94 120 SER A N 1
ATOM 947 C CA . SER A 1 120 ? -6.762 -9.891 -8.495 1.00 53.94 120 SER A CA 1
ATOM 948 C C . SER A 1 120 ? -8.036 -9.045 -8.505 1.00 53.94 120 SER A C 1
ATOM 950 O O . SER A 1 120 ? -8.046 -7.941 -7.961 1.00 53.94 120 SER A O 1
ATOM 952 N N . MET A 1 121 ? -9.101 -9.572 -9.118 1.00 56.19 121 MET A N 1
ATOM 953 C CA . MET A 1 121 ? -10.410 -8.908 -9.246 1.00 56.1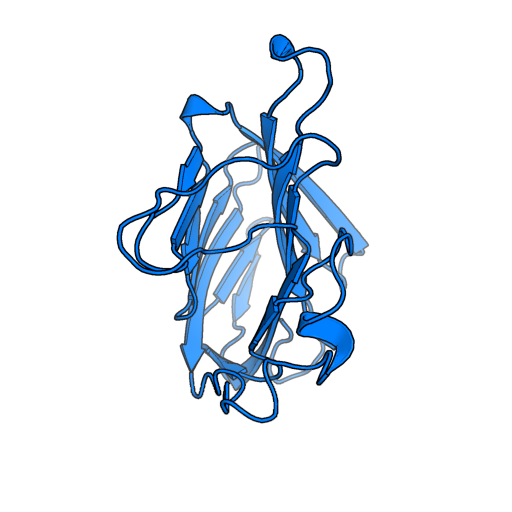9 121 MET A CA 1
ATOM 954 C C . MET A 1 121 ? -11.186 -8.859 -7.923 1.00 56.19 121 MET A C 1
ATOM 956 O O . MET A 1 121 ? -12.006 -7.970 -7.711 1.00 56.19 121 MET A O 1
ATOM 960 N N . ASP A 1 122 ? -10.953 -9.837 -7.053 1.00 68.25 122 ASP A N 1
ATOM 961 C CA . ASP A 1 122 ? -11.740 -10.036 -5.849 1.00 68.25 122 ASP A CA 1
ATOM 962 C C . ASP A 1 122 ? -11.013 -11.013 -4.927 1.00 68.25 122 ASP A C 1
ATOM 964 O O . ASP A 1 122 ? -10.745 -12.152 -5.308 1.00 68.25 122 ASP A O 1
ATOM 968 N N . HIS A 1 123 ? -10.653 -10.562 -3.732 1.00 79.19 123 HIS A N 1
ATOM 969 C CA . HIS A 1 123 ? -10.038 -11.414 -2.722 1.00 79.19 123 HIS A CA 1
ATOM 970 C C . HIS A 1 123 ? -10.552 -11.051 -1.332 1.00 79.19 123 HIS A C 1
ATOM 972 O O . HIS A 1 123 ? -10.855 -9.890 -1.030 1.00 79.19 123 HIS A O 1
ATOM 978 N N . ALA A 1 124 ? -10.646 -12.063 -0.474 1.00 86.06 124 ALA A N 1
ATOM 979 C CA . ALA A 1 124 ? -10.925 -11.848 0.934 1.00 86.06 124 ALA A CA 1
ATOM 980 C C . ALA A 1 124 ? -9.702 -11.196 1.587 1.00 86.06 124 ALA A C 1
ATOM 982 O O . ALA A 1 124 ? -8.556 -11.514 1.257 1.00 86.06 124 ALA A O 1
ATOM 983 N N . ILE A 1 125 ? -9.941 -10.269 2.510 1.00 90.50 125 ILE A N 1
ATOM 984 C CA . ILE A 1 125 ? -8.864 -9.598 3.241 1.00 90.50 125 ILE A CA 1
ATOM 985 C C . ILE A 1 125 ? -8.931 -9.948 4.727 1.00 90.50 125 ILE A C 1
ATOM 987 O O . ILE A 1 125 ? -10.003 -10.019 5.333 1.00 90.50 125 ILE A O 1
ATOM 991 N N . GLU A 1 126 ? -7.758 -10.141 5.318 1.00 93.31 126 GLU A N 1
ATOM 992 C CA . GLU A 1 126 ? -7.573 -10.361 6.751 1.00 93.31 126 GLU A CA 1
ATOM 993 C C . GLU A 1 126 ? -6.545 -9.371 7.284 1.00 93.31 126 GLU A C 1
ATOM 995 O O . GLU A 1 126 ? -5.460 -9.233 6.715 1.00 93.31 126 GLU A O 1
ATOM 1000 N N . GLY A 1 127 ? -6.858 -8.700 8.391 1.00 94.69 127 GLY A N 1
ATOM 1001 C CA . GLY A 1 127 ? -5.939 -7.771 9.036 1.00 94.69 127 GLY A CA 1
ATOM 1002 C C . GLY A 1 127 ? -6.543 -6.399 9.293 1.00 94.69 127 GLY A C 1
ATOM 1003 O O . GLY A 1 127 ? -7.749 -6.255 9.463 1.00 94.69 127 GLY A O 1
ATOM 1004 N N . PHE A 1 128 ? -5.693 -5.384 9.393 1.00 96.25 128 PHE A N 1
ATOM 1005 C CA . PHE A 1 128 ? -6.091 -4.080 9.916 1.00 96.25 128 PHE A CA 1
ATOM 1006 C C . PHE A 1 128 ? -5.319 -2.930 9.276 1.00 96.25 128 PHE A C 1
ATOM 1008 O O . PHE A 1 128 ? -4.227 -3.111 8.731 1.00 96.25 128 PHE A O 1
ATOM 1015 N N . ILE A 1 129 ? -5.876 -1.735 9.441 1.00 95.19 129 ILE A N 1
ATOM 1016 C CA . ILE A 1 129 ? -5.206 -0.457 9.221 1.00 95.19 129 ILE A CA 1
ATOM 1017 C C . ILE A 1 129 ? -5.356 0.404 10.474 1.00 95.19 129 ILE A C 1
ATOM 1019 O O . ILE A 1 129 ? -6.419 0.447 11.086 1.00 95.19 129 ILE A O 1
ATOM 1023 N N . GLU A 1 130 ? -4.288 1.074 10.875 1.00 95.06 130 GLU A N 1
ATOM 1024 C CA . GLU A 1 130 ? -4.267 2.047 11.955 1.00 95.06 130 GLU A CA 1
ATOM 1025 C C . GLU A 1 130 ? -3.863 3.399 11.384 1.00 95.06 130 GLU A C 1
ATOM 1027 O O . GLU A 1 130 ? -2.770 3.556 10.839 1.00 95.06 130 GLU A O 1
ATOM 1032 N N . ALA A 1 131 ? -4.769 4.366 11.476 1.00 91.38 131 ALA A N 1
ATOM 1033 C CA . ALA A 1 131 ? -4.567 5.711 10.968 1.00 91.38 131 ALA A CA 1
ATOM 1034 C C . ALA A 1 131 ? -5.169 6.726 11.940 1.00 91.38 131 ALA A C 1
ATOM 1036 O O . ALA A 1 131 ? -6.254 6.511 12.474 1.00 91.38 131 ALA A O 1
ATOM 1037 N N . ASP A 1 13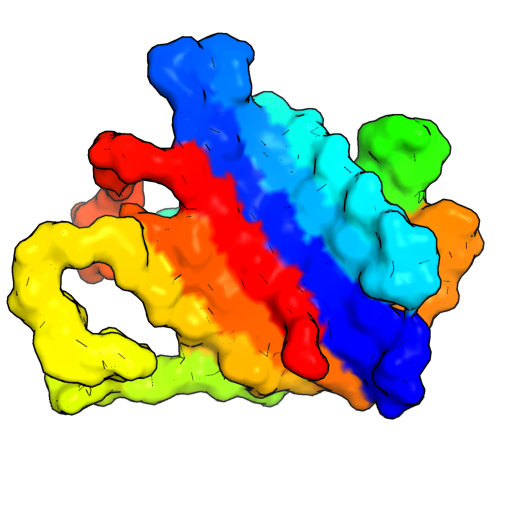2 ? -4.473 7.844 12.162 1.00 88.12 132 ASP A N 1
ATOM 1038 C CA . ASP A 1 132 ? -4.895 8.891 13.107 1.00 88.12 132 ASP A CA 1
ATOM 1039 C C . ASP A 1 132 ? -5.181 8.334 14.528 1.00 88.12 132 ASP A C 1
ATOM 1041 O O . ASP A 1 132 ? -6.086 8.796 15.220 1.00 88.12 132 ASP A O 1
ATOM 1045 N N . GLY A 1 133 ? -4.431 7.305 14.953 1.00 88.81 133 GLY A N 1
ATOM 1046 C CA . GLY A 1 133 ? -4.601 6.629 16.249 1.00 88.81 133 GLY A CA 1
ATOM 1047 C C . GLY A 1 133 ? -5.831 5.717 16.350 1.00 88.81 133 GLY A C 1
ATOM 1048 O O . GLY A 1 133 ? -6.113 5.181 17.420 1.00 88.81 133 GLY A O 1
ATOM 1049 N N . VAL A 1 134 ? -6.574 5.531 15.255 1.00 90.62 134 VAL A N 1
ATOM 1050 C CA . VAL A 1 134 ? -7.740 4.646 15.190 1.00 90.62 134 VAL A CA 1
ATOM 1051 C C . VAL A 1 134 ? -7.377 3.393 14.411 1.00 90.62 134 VAL A C 1
ATOM 1053 O O . VAL A 1 134 ? -7.012 3.461 13.236 1.00 90.62 134 VAL A O 1
ATOM 1056 N N . ARG A 1 135 ? -7.523 2.238 15.060 1.00 94.19 135 ARG A N 1
ATOM 1057 C CA . ARG A 1 135 ? -7.361 0.932 14.426 1.00 94.19 135 ARG A CA 1
ATOM 1058 C C . ARG A 1 135 ? -8.696 0.425 13.890 1.00 94.19 135 ARG A C 1
ATOM 1060 O O . ARG A 1 135 ? -9.627 0.185 14.655 1.00 94.19 135 ARG A O 1
ATOM 1067 N N . THR A 1 136 ? -8.754 0.216 12.583 1.00 94.06 136 THR A N 1
ATOM 1068 C CA . THR A 1 136 ? -9.888 -0.369 11.867 1.00 94.06 136 THR A CA 1
ATOM 1069 C C . THR A 1 136 ? -9.554 -1.808 11.491 1.00 94.06 136 THR A C 1
ATOM 1071 O O . THR A 1 136 ? -8.573 -2.064 10.789 1.00 94.06 136 THR A O 1
ATOM 1074 N N . ASP A 1 137 ? -10.371 -2.750 11.959 1.00 95.12 137 ASP A N 1
ATOM 1075 C CA . ASP A 1 137 ? -10.317 -4.141 11.509 1.00 95.12 137 ASP A CA 1
ATOM 1076 C C . ASP A 1 137 ? -10.976 -4.257 10.130 1.00 95.12 137 ASP A C 1
ATOM 1078 O O . ASP A 1 137 ? -12.087 -3.772 9.915 1.00 95.12 137 ASP A O 1
ATOM 1082 N N . LEU A 1 138 ? -10.266 -4.875 9.193 1.00 92.50 138 LEU A N 1
ATOM 1083 C CA . LEU A 1 138 ? -10.722 -5.117 7.827 1.00 92.50 138 LEU A CA 1
ATOM 1084 C C . LEU A 1 138 ? -11.034 -6.600 7.588 1.00 92.50 138 LEU A C 1
ATOM 1086 O O . LEU A 1 138 ? -11.456 -6.968 6.495 1.00 92.50 138 LEU A O 1
ATOM 1090 N N . THR A 1 139 ? -10.846 -7.454 8.595 1.00 93.25 139 THR A N 1
ATOM 1091 C CA . THR A 1 139 ? -11.003 -8.906 8.488 1.00 93.25 139 THR A CA 1
ATOM 1092 C C . THR A 1 139 ? -12.410 -9.306 8.049 1.00 93.25 139 THR A C 1
ATOM 1094 O O . THR A 1 139 ? -13.418 -8.842 8.586 1.00 93.25 139 THR A O 1
ATOM 1097 N N . GLY A 1 140 ? -12.481 -10.197 7.056 1.00 89.12 140 GLY A N 1
ATOM 1098 C CA . GLY A 1 140 ? -13.740 -10.618 6.435 1.00 89.12 140 GLY A CA 1
ATOM 1099 C C . GLY A 1 140 ? -14.308 -9.596 5.447 1.00 89.12 140 GLY A C 1
ATOM 1100 O O . GLY A 1 140 ? -15.448 -9.744 5.008 1.00 89.12 140 GLY A O 1
ATOM 1101 N N . GLY A 1 141 ? -13.534 -8.557 5.131 1.00 89.69 141 GLY A N 1
ATOM 1102 C CA . GLY A 1 141 ? -13.795 -7.610 4.061 1.00 89.69 141 GLY A CA 1
ATOM 1103 C C . GLY A 1 141 ? -13.342 -8.117 2.691 1.00 89.69 141 GLY A C 1
ATOM 1104 O O . GLY A 1 141 ? -12.985 -9.287 2.514 1.00 89.69 141 GLY A O 1
ATOM 1105 N N . ARG A 1 142 ? -13.329 -7.208 1.714 1.00 88.75 142 ARG A N 1
ATOM 1106 C CA . ARG A 1 142 ? -13.023 -7.509 0.308 1.00 88.75 142 ARG A CA 1
ATOM 1107 C C . ARG A 1 142 ? -12.018 -6.516 -0.270 1.00 88.75 142 ARG A C 1
ATOM 1109 O O . ARG A 1 142 ? -12.004 -5.332 0.082 1.00 88.75 142 ARG A O 1
ATOM 1116 N N . GLY A 1 143 ? -11.148 -6.998 -1.147 1.00 83.12 143 GLY A N 1
ATOM 1117 C CA . GLY A 1 143 ? -10.091 -6.213 -1.775 1.00 83.12 143 GLY A CA 1
ATOM 1118 C C . GLY A 1 143 ? -9.973 -6.483 -3.269 1.00 83.12 143 GLY A C 1
ATOM 1119 O O . GLY A 1 143 ? -10.403 -7.520 -3.769 1.00 83.12 143 GLY A O 1
ATOM 1120 N N . TYR A 1 144 ? -9.357 -5.532 -3.968 1.00 77.88 144 TYR A N 1
ATOM 1121 C CA . TYR A 1 144 ? -9.061 -5.590 -5.395 1.00 77.88 144 TYR A CA 1
ATOM 1122 C C . TYR A 1 144 ? -7.651 -5.035 -5.655 1.00 77.88 144 TYR A C 1
ATOM 1124 O O . TYR A 1 144 ? -7.238 -4.058 -5.021 1.00 77.88 144 TYR A O 1
ATOM 1132 N N . ILE A 1 145 ? -6.898 -5.671 -6.558 1.00 76.12 145 ILE A N 1
ATOM 1133 C CA . ILE A 1 145 ? -5.543 -5.250 -6.946 1.00 76.12 145 ILE A CA 1
ATOM 1134 C C . ILE A 1 145 ? -5.488 -5.032 -8.451 1.00 76.12 145 ILE A C 1
ATOM 1136 O O . ILE A 1 145 ? -5.657 -5.970 -9.238 1.00 76.12 145 ILE A O 1
ATOM 1140 N N . GLU A 1 146 ? -5.130 -3.814 -8.830 1.00 65.69 146 GLU A N 1
ATOM 1141 C CA . GLU A 1 146 ? -4.890 -3.402 -10.202 1.00 65.69 146 GLU A CA 1
ATOM 1142 C C . GLU A 1 146 ? -3.472 -2.873 -10.371 1.00 65.69 146 GLU A C 1
ATOM 1144 O O . GLU A 1 146 ? -2.898 -2.205 -9.505 1.00 65.69 146 GLU A O 1
ATOM 1149 N N . ASN A 1 147 ? -2.894 -3.180 -11.522 1.00 62.94 147 ASN A N 1
ATOM 1150 C CA . ASN A 1 147 ? -1.649 -2.586 -11.955 1.00 62.94 147 ASN A CA 1
ATOM 1151 C C . ASN A 1 147 ? -1.910 -1.699 -13.176 1.00 62.94 147 ASN A C 1
ATOM 1153 O O . ASN A 1 147 ? -2.199 -2.212 -14.260 1.00 62.94 147 ASN A O 1
ATOM 1157 N N . ASP A 1 148 ? -1.721 -0.392 -12.993 1.00 52.16 148 ASP A N 1
ATOM 1158 C CA . ASP A 1 148 ? -1.807 0.629 -14.033 1.00 52.16 148 ASP A CA 1
ATOM 1159 C C . ASP A 1 148 ? -0.395 1.057 -14.450 1.00 52.16 148 ASP A C 1
ATOM 1161 O O . ASP A 1 148 ? 0.114 2.134 -14.127 1.00 52.16 148 ASP A O 1
ATOM 1165 N N . GLY A 1 149 ? 0.289 0.181 -15.180 1.00 47.00 149 GLY A N 1
ATOM 1166 C CA . GLY A 1 149 ? 1.636 0.480 -15.642 1.00 47.00 149 GLY A CA 1
ATOM 1167 C C . GLY A 1 149 ? 2.079 -0.393 -16.801 1.00 47.00 149 GLY A C 1
ATOM 1168 O O . GLY A 1 149 ? 1.865 -1.602 -16.812 1.00 47.00 149 GLY A O 1
ATOM 1169 N N . ALA A 1 150 ? 2.779 0.215 -17.759 1.00 33.41 150 ALA A N 1
ATOM 1170 C CA . ALA A 1 150 ? 3.451 -0.462 -18.866 1.00 33.41 150 ALA A CA 1
ATOM 1171 C C . ALA A 1 150 ? 4.684 -1.271 -18.405 1.00 33.41 150 ALA A C 1
ATOM 1173 O O . ALA A 1 150 ? 5.787 -1.097 -18.922 1.00 33.41 150 ALA A O 1
ATOM 1174 N N . PHE A 1 151 ? 4.535 -2.154 -17.416 1.00 36.78 151 PHE A N 1
ATOM 1175 C CA . PHE A 1 151 ? 5.523 -3.195 -17.157 1.00 36.78 151 PHE A CA 1
ATOM 1176 C C . PHE A 1 151 ? 5.178 -4.420 -17.994 1.00 36.78 151 PHE A C 1
ATOM 1178 O O . PHE A 1 151 ? 4.343 -5.241 -17.624 1.00 36.78 151 PHE A O 1
ATOM 1185 N N . GLN A 1 152 ? 5.870 -4.561 -19.120 1.00 34.78 152 GLN A N 1
ATOM 1186 C CA . GLN A 1 152 ? 5.990 -5.854 -19.770 1.00 34.78 152 GLN A CA 1
ATOM 1187 C C . GLN A 1 152 ? 7.014 -6.676 -18.978 1.00 34.78 152 GLN A C 1
ATOM 1189 O O . GLN A 1 152 ? 8.223 -6.514 -19.151 1.00 34.78 152 GLN A O 1
ATOM 1194 N N . CYS A 1 153 ? 6.540 -7.539 -18.077 1.00 33.62 153 CYS A N 1
ATOM 1195 C CA . CYS A 1 153 ? 7.364 -8.620 -17.543 1.00 33.62 153 CYS A CA 1
ATOM 1196 C C . CYS A 1 153 ? 7.656 -9.581 -18.702 1.00 33.62 153 CYS A C 1
ATOM 1198 O O . CYS A 1 153 ? 6.816 -10.400 -19.073 1.00 33.62 153 CYS A O 1
ATOM 1200 N N . LEU A 1 154 ? 8.817 -9.420 -19.336 1.00 32.12 154 LEU A N 1
ATOM 1201 C CA . LEU A 1 154 ? 9.306 -10.369 -20.330 1.00 32.12 154 LEU A CA 1
ATOM 1202 C C . LEU A 1 154 ? 9.669 -11.700 -19.640 1.00 32.12 154 LEU A C 1
ATOM 1204 O O . LEU A 1 154 ? 9.977 -11.707 -18.446 1.00 32.12 154 LEU A O 1
ATOM 1208 N N . PRO A 1 155 ? 9.616 -12.834 -20.364 1.00 25.75 155 PRO A N 1
ATOM 1209 C CA . PRO A 1 155 ? 9.929 -14.156 -19.820 1.00 25.75 155 PRO A CA 1
ATOM 1210 C C . PRO A 1 155 ? 11.317 -14.223 -19.149 1.00 25.75 155 PRO A C 1
ATOM 1212 O O . PRO A 1 155 ? 12.197 -13.406 -19.448 1.00 25.75 155 PRO A O 1
ATOM 1215 N N . PRO A 1 156 ? 11.537 -15.207 -18.251 1.00 26.78 156 PRO A N 1
ATOM 1216 C CA . PRO A 1 156 ? 12.745 -15.293 -17.434 1.00 26.78 156 PRO A CA 1
ATOM 1217 C C . PRO A 1 156 ? 14.018 -15.268 -18.293 1.00 26.78 156 PRO A C 1
ATOM 1219 O O . PRO A 1 156 ? 14.187 -16.088 -19.192 1.00 26.78 156 PRO A O 1
ATOM 1222 N N . GLY A 1 157 ? 14.907 -14.312 -18.003 1.00 30.11 157 GLY A N 1
ATOM 1223 C CA . GLY A 1 157 ? 16.158 -14.074 -18.739 1.00 30.11 157 GLY A CA 1
ATOM 1224 C C . GLY A 1 157 ? 16.298 -12.657 -19.305 1.00 30.11 157 GLY A C 1
ATOM 1225 O O . GLY A 1 157 ? 17.413 -12.222 -19.588 1.00 30.11 157 GLY A O 1
ATOM 1226 N N . TYR A 1 158 ? 15.202 -11.902 -19.397 1.00 31.58 158 TYR A N 1
ATOM 1227 C CA . TYR A 1 158 ? 15.214 -10.489 -19.771 1.00 31.58 158 TYR A CA 1
ATOM 1228 C C . TYR A 1 158 ? 14.817 -9.655 -18.552 1.00 31.58 158 TYR A C 1
ATOM 1230 O O . TYR A 1 158 ? 13.662 -9.652 -18.147 1.00 31.58 158 TYR A O 1
ATOM 1238 N N . GLY A 1 159 ? 15.786 -8.980 -17.929 1.00 30.78 159 GLY A N 1
ATOM 1239 C CA . GLY A 1 159 ? 15.512 -8.098 -16.792 1.00 30.78 159 GLY A CA 1
ATOM 1240 C C . GLY A 1 159 ? 14.492 -7.001 -17.131 1.00 30.78 159 GLY A C 1
ATOM 1241 O O . GLY A 1 159 ? 14.348 -6.603 -18.290 1.00 30.78 159 GLY A O 1
ATOM 1242 N N . CYS A 1 160 ? 13.804 -6.489 -16.109 1.00 33.53 160 CYS A N 1
ATOM 1243 C CA . CYS A 1 160 ? 12.821 -5.416 -16.246 1.00 33.53 160 CYS A CA 1
ATOM 1244 C C . CYS A 1 160 ? 13.461 -4.160 -16.862 1.00 33.53 160 CYS A C 1
ATOM 1246 O O . CYS A 1 160 ? 14.339 -3.545 -16.254 1.00 33.53 160 CYS A O 1
ATOM 1248 N N . ARG A 1 161 ? 13.017 -3.746 -18.056 1.00 30.00 161 ARG A N 1
ATOM 1249 C CA . ARG A 1 161 ? 13.425 -2.469 -18.663 1.00 30.00 161 ARG A CA 1
ATOM 1250 C C . ARG A 1 161 ? 12.304 -1.434 -18.541 1.00 30.00 161 ARG A C 1
ATOM 1252 O O . ARG A 1 161 ? 11.159 -1.759 -18.845 1.00 30.00 161 ARG A O 1
ATOM 1259 N N . PRO A 1 162 ? 12.600 -0.185 -18.140 1.00 33.16 162 PRO A N 1
ATOM 1260 C CA . PRO A 1 162 ? 11.639 0.903 -18.246 1.00 33.16 162 PRO A CA 1
ATOM 1261 C C . PRO A 1 162 ? 11.376 1.205 -19.726 1.00 33.16 162 PRO A C 1
ATOM 1263 O O . PRO A 1 162 ? 12.303 1.557 -20.455 1.00 33.16 162 PRO A O 1
ATOM 1266 N N . THR A 1 163 ? 10.129 1.098 -20.174 1.00 34.38 163 THR A N 1
ATOM 1267 C CA . THR A 1 163 ? 9.678 1.760 -21.399 1.00 34.38 163 THR A CA 1
ATOM 1268 C C . THR A 1 163 ? 9.611 3.262 -21.133 1.00 34.38 163 THR A C 1
ATOM 1270 O O . THR A 1 163 ? 9.109 3.732 -20.112 1.00 34.38 163 THR A O 1
ATOM 1273 N N . THR A 1 164 ? 10.241 4.025 -22.015 1.00 36.06 164 THR A N 1
ATOM 1274 C CA . THR A 1 164 ? 10.312 5.481 -21.949 1.00 36.06 164 THR A CA 1
ATOM 1275 C C . THR A 1 164 ? 8.940 6.078 -22.236 1.00 36.06 164 THR A C 1
ATOM 1277 O O . THR A 1 164 ? 8.433 5.869 -23.327 1.00 36.06 164 THR A O 1
ATOM 1280 N N . SER A 1 165 ? 8.444 6.878 -21.288 1.00 32.94 165 SER A N 1
ATOM 1281 C CA . SER A 1 165 ? 7.300 7.806 -21.336 1.00 32.94 165 SER A CA 1
ATOM 1282 C C . SER A 1 165 ? 6.052 7.359 -20.573 1.00 32.94 165 SER A C 1
ATOM 1284 O O . SER A 1 165 ? 5.431 6.367 -20.922 1.00 32.94 165 SER A O 1
ATOM 1286 N N . THR A 1 166 ? 5.675 8.197 -19.598 1.00 33.38 166 THR A N 1
ATOM 1287 C CA . THR A 1 166 ? 4.533 8.153 -18.658 1.00 33.38 166 THR A CA 1
ATOM 1288 C C . THR A 1 166 ? 4.784 7.447 -17.315 1.00 33.38 166 THR A C 1
ATOM 1290 O O . THR A 1 166 ? 5.422 6.401 -17.233 1.00 33.38 166 THR A O 1
ATOM 1293 N N . GLY A 1 167 ? 4.396 8.142 -16.235 1.00 41.50 167 GLY A N 1
ATOM 1294 C CA . GLY A 1 167 ? 4.615 7.745 -14.840 1.00 41.50 167 GLY A CA 1
ATOM 1295 C C . GLY A 1 167 ? 3.890 6.448 -14.483 1.00 41.50 167 GLY A C 1
ATOM 1296 O O . GLY A 1 167 ? 2.948 6.055 -15.162 1.00 41.50 167 GLY A O 1
ATOM 1297 N N . LYS A 1 168 ? 4.365 5.765 -13.438 1.00 48.28 168 LYS A N 1
ATOM 1298 C CA . LYS A 1 168 ? 3.978 4.390 -13.099 1.00 48.28 168 LYS A CA 1
ATOM 1299 C C . LYS A 1 168 ? 3.163 4.378 -11.806 1.00 48.28 168 LYS A C 1
ATOM 1301 O O . LYS A 1 168 ? 3.669 4.842 -10.784 1.00 48.28 168 LYS A O 1
ATOM 1306 N N . GLU A 1 169 ? 1.954 3.822 -11.815 1.00 39.84 169 GLU A N 1
ATOM 1307 C CA . GLU A 1 169 ? 1.084 3.762 -10.631 1.00 39.84 169 GLU A CA 1
ATOM 1308 C C . GLU A 1 169 ? 0.529 2.341 -10.441 1.00 39.84 169 GLU A C 1
ATOM 1310 O O . GLU A 1 169 ? -0.036 1.758 -11.354 1.00 39.84 169 GLU A O 1
ATOM 1315 N N . TYR A 1 170 ? 0.660 1.757 -9.252 1.00 44.72 170 TYR A N 1
ATOM 1316 C CA . TYR A 1 170 ? -0.036 0.514 -8.905 1.00 44.72 170 TYR A CA 1
ATOM 1317 C 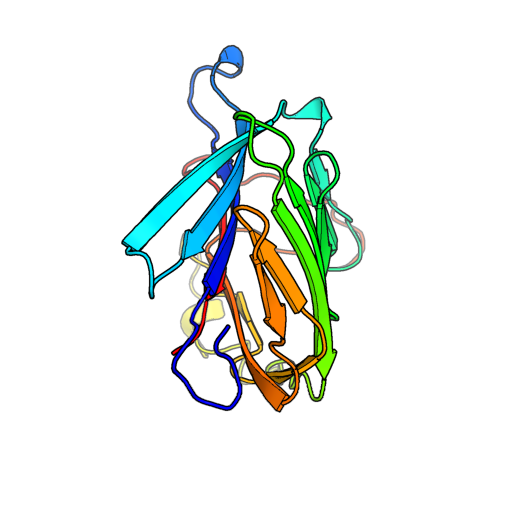C . TYR A 1 170 ? -1.200 0.872 -7.991 1.00 44.72 170 TYR A C 1
ATOM 1319 O O . TYR A 1 170 ? -0.996 1.601 -7.023 1.00 44.72 170 TYR A O 1
ATOM 1327 N N . ARG A 1 171 ? -2.415 0.390 -8.267 1.00 41.12 171 ARG A N 1
ATOM 1328 C CA . ARG A 1 171 ? -3.616 0.758 -7.504 1.00 41.12 171 ARG A CA 1
ATOM 1329 C C . ARG A 1 171 ? -4.190 -0.449 -6.766 1.00 41.12 171 ARG A C 1
ATOM 1331 O O . ARG A 1 171 ? -4.672 -1.400 -7.366 1.00 41.12 171 ARG A O 1
ATOM 1338 N N . PHE A 1 172 ? -4.233 -0.385 -5.441 1.00 48.03 172 PHE A N 1
ATOM 1339 C CA . PHE A 1 172 ? -4.978 -1.330 -4.606 1.00 48.03 172 PHE A CA 1
ATOM 1340 C C . PHE A 1 172 ? -6.299 -0.656 -4.213 1.00 48.03 172 PHE A C 1
ATOM 1342 O O . PHE A 1 172 ? -6.329 0.180 -3.305 1.00 48.03 172 PHE A O 1
ATOM 1349 N N . LEU A 1 173 ? -7.387 -0.966 -4.925 1.00 38.59 173 LEU A N 1
ATOM 1350 C CA . LEU A 1 173 ? -8.708 -0.340 -4.745 1.00 38.59 173 LEU A CA 1
ATOM 1351 C C . LEU A 1 173 ? -9.709 -1.317 -4.090 1.00 38.59 173 LEU A C 1
ATOM 1353 O O . LEU A 1 173 ? -9.375 -2.430 -3.686 1.00 38.59 173 LEU A O 1
ATOM 1357 N N . ALA A 1 174 ? -10.941 -0.872 -3.867 1.00 31.30 174 ALA A N 1
ATOM 1358 C CA . ALA A 1 174 ? -12.113 -1.745 -3.752 1.00 31.30 174 ALA A CA 1
ATOM 1359 C C . ALA A 1 174 ? -13.233 -1.133 -4.593 1.00 31.30 174 ALA A C 1
ATOM 1361 O O . ALA A 1 174 ? -13.291 0.094 -4.697 1.00 31.30 174 ALA A O 1
ATOM 1362 N N . GLN A 1 175 ? -14.058 -1.996 -5.185 1.00 30.64 175 GLN A N 1
ATOM 1363 C CA . GLN A 1 175 ? -15.348 -1.623 -5.765 1.00 30.64 175 GLN A CA 1
ATOM 1364 C C . GLN A 1 175 ? -16.412 -1.579 -4.672 1.00 30.64 175 GLN A C 1
ATOM 1366 O O . GLN A 1 175 ? -16.283 -2.380 -3.717 1.00 30.64 175 GLN A O 1
#

Sequence (175 aa):
MVDRSEKNSYAVIPGVSTVKDQLKSHAFVMLLDARSQKMRYFRYSLDDLKASDRKFELTIGGSFFSTDGMILNLEQGGNPITARISFRDTYPWPVTLLSPGVMGWYAFVPGMECYHGILSMDHAIEGFIEADGVRTDLTGGRGYIENDGAFQCLPPGYGCRPTTSTGKEYRFLAQ